Protein AF-0000000078821358 (afdb_homodimer)

pLDDT: mean 84.27, std 20.73, range [25.67, 98.62]

Foldseek 3Di:
DPPPPVPVVPPDADDPVVLVQLLVQQVPPPDQFDAPVRSQVSGPDHDDPVNVVVSLVVCVVVVQWDQDPRHIGGCNVVVVVVVVVVVVVVVD/DPPPPPPVVPPDADDPVVLVQLLVQQVPPPDQFDAPVRSQVSGPDHDDPVNVVVSLVVCVVVVQWDQDPRHIGGCNVVVVVVVVVVVVVVVD

Solvent-accessible surface area (backbone atoms only — not comparable to full-atom values): 10840 Å² total; per-residue (Å²): 130,81,74,71,75,70,73,70,68,69,73,82,59,52,31,47,62,58,48,50,51,53,49,53,49,50,69,66,41,92,55,73,59,38,37,75,72,54,48,60,66,65,42,97,59,89,67,57,66,71,54,49,50,55,46,51,51,50,35,37,77,60,53,35,32,46,81,54,95,81,23,39,25,69,42,39,70,58,52,52,53,51,49,50,49,49,55,52,50,66,71,93,132,81,77,70,76,69,72,71,68,70,71,84,58,53,32,47,61,58,48,49,50,53,48,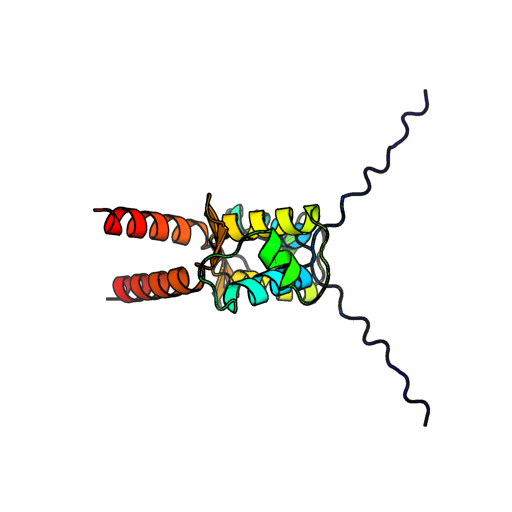51,49,51,70,66,40,91,56,74,59,39,37,72,71,55,47,59,67,67,43,95,58,89,68,57,66,70,56,49,50,55,47,52,52,51,36,37,76,59,54,34,31,47,78,54,96,83,24,40,26,68,42,40,70,58,51,52,52,51,48,52,50,50,54,54,51,67,71,94

Nearest PDB structures (foldseek):
  7oyk-assembly2_CCC  TM=6.208E-01  e=5.329E-02  Bacillus subtilis subsp. subtilis str. 168
  5lzd-assembly1_z  TM=7.280E-01  e=1.531E-01  Escherichia coli
  8efv-assembly1_E  TM=6.698E-01  e=5.825E-01  Thermus thermophilus HB8
  1lva-assembly1_A  TM=6.660E-01  e=6.250E-01  Neomoorella thermoacetica
  6lbs-assembly3_C  TM=5.587E-01  e=3.627E+00  Kluyveromyces lactis

Radius of gyration: 19.32 Å; Cα contacts (8 Å, |Δi|>4): 142; chains: 2; bounding box: 64×44×58 Å

Organism: Methanosarcina acetivorans (strain ATCC 35395 / DSM 2834 / JCM 12185 / C2A) (NCBI:txid188937)

Sequence (184 aa):
MAEALNSDKAKPSPTLNTILMVEDTLQNSPDSVVTVAELKKMLPRQVNHNTLMVILDYLEQSNKIAVGLRGITWIHSRNENLRKAVVQGLELMAEALNSDKAKPSPTLNTILMVEDTLQNSPDSVVTVAELKKMLPRQVNHNTLMVILDYLEQSNKIAVGLRGITWIHSRNENLRKAVVQGLEL

Structure (mmCIF, N/CA/C/O backbone):
data_AF-0000000078821358-model_v1
#
loop_
_entity.id
_entity.type
_entity.pdbx_description
1 polymer 'Uncharacterized protein'
#
loop_
_atom_site.group_PDB
_atom_site.id
_atom_site.type_symbol
_atom_site.label_atom_id
_atom_site.label_alt_id
_atom_site.label_comp_id
_atom_site.label_asym_id
_atom_site.label_entity_id
_atom_site.label_seq_id
_atom_site.pdbx_PDB_ins_code
_atom_site.Cartn_x
_atom_site.Cartn_y
_atom_site.Cartn_z
_atom_site.occupancy
_atom_site.B_iso_or_equiv
_atom_site.auth_seq_id
_atom_site.auth_comp_id
_atom_site.auth_asym_id
_atom_site.auth_atom_id
_atom_site.pdbx_PDB_model_num
ATOM 1 N N . MET A 1 1 ? 27.516 16.016 -32.125 1 25.67 1 MET A N 1
ATOM 2 C CA . MET A 1 1 ? 26.344 16.359 -31.344 1 25.67 1 MET A CA 1
ATOM 3 C C . MET A 1 1 ? 26.234 15.492 -30.094 1 25.67 1 MET A C 1
ATOM 5 O O . MET A 1 1 ? 26.125 14.273 -30.188 1 25.67 1 MET A O 1
ATOM 9 N N . ALA A 1 2 ? 26.969 15.82 -29 1 30.62 2 ALA A N 1
ATOM 10 C CA . ALA A 1 2 ? 27.172 15.086 -27.75 1 30.62 2 ALA A CA 1
ATOM 11 C C . ALA A 1 2 ? 25.828 14.75 -27.109 1 30.62 2 ALA A C 1
ATOM 13 O O . ALA A 1 2 ? 25.016 15.633 -26.844 1 30.62 2 ALA A O 1
ATOM 14 N N . GLU A 1 3 ? 25.172 13.758 -27.547 1 29.56 3 GLU A N 1
ATOM 15 C CA . GLU A 1 3 ? 23.984 13.266 -26.859 1 29.56 3 GLU A CA 1
ATOM 16 C C . GLU A 1 3 ? 24.219 13.195 -25.344 1 29.56 3 GLU A C 1
ATOM 18 O O . GLU A 1 3 ? 25.078 12.438 -24.891 1 29.56 3 GLU A O 1
ATOM 23 N N . ALA A 1 4 ? 24.344 14.375 -24.672 1 34.28 4 ALA A N 1
ATOM 24 C CA . ALA A 1 4 ? 24.312 14.438 -23.203 1 34.28 4 ALA A CA 1
ATOM 25 C C . ALA A 1 4 ? 23.391 13.352 -22.641 1 34.28 4 ALA A C 1
ATOM 27 O O . ALA A 1 4 ? 22.203 13.305 -22.953 1 34.28 4 ALA A O 1
ATOM 28 N N . LEU A 1 5 ? 23.781 12.148 -22.719 1 32.56 5 LEU A N 1
ATOM 29 C CA . LEU A 1 5 ? 23.219 11.078 -21.906 1 32.56 5 LEU A CA 1
ATOM 30 C C . LEU A 1 5 ? 22.688 11.625 -20.578 1 32.56 5 LEU A C 1
ATOM 32 O O . LEU A 1 5 ? 23.469 11.938 -19.672 1 32.56 5 LEU A O 1
ATOM 36 N N . ASN A 1 6 ? 21.938 12.727 -20.625 1 35.97 6 ASN A N 1
ATOM 37 C CA . ASN A 1 6 ? 21.266 13.242 -19.438 1 35.97 6 ASN A CA 1
ATOM 38 C C . ASN A 1 6 ? 20.844 12.109 -18.5 1 35.97 6 ASN A C 1
ATOM 40 O O . ASN A 1 6 ? 20.125 11.203 -18.906 1 35.97 6 ASN A O 1
ATOM 44 N N . SER A 1 7 ? 21.75 11.562 -17.766 1 38.03 7 SER A N 1
ATOM 45 C CA . SER A 1 7 ? 21.562 10.672 -16.625 1 38.03 7 SER A CA 1
ATOM 46 C C . SER A 1 7 ? 20.25 10.945 -15.922 1 38.03 7 SER A C 1
ATOM 48 O O . SER A 1 7 ? 20.078 11.992 -15.289 1 38.03 7 SER A O 1
ATOM 50 N N . ASP A 1 8 ? 19.141 10.891 -16.562 1 39.56 8 ASP A N 1
ATOM 51 C CA . ASP A 1 8 ? 17.828 10.945 -15.914 1 39.56 8 ASP A CA 1
ATOM 52 C C . ASP A 1 8 ? 17.906 10.375 -14.492 1 39.56 8 ASP A C 1
ATOM 54 O O . ASP A 1 8 ? 18.031 9.164 -14.312 1 39.56 8 ASP A O 1
ATOM 58 N N . LYS A 1 9 ? 18.656 10.82 -13.703 1 46.78 9 LYS A N 1
ATOM 59 C CA . LYS A 1 9 ? 18.672 10.484 -12.281 1 46.78 9 LYS A CA 1
ATOM 60 C C . LYS A 1 9 ? 17.281 10.117 -11.781 1 46.78 9 LYS A C 1
ATOM 62 O O . LYS A 1 9 ? 16.344 10.914 -11.906 1 46.78 9 LYS A O 1
ATOM 67 N N . ALA A 1 10 ? 16.828 9.031 -12.047 1 50.19 10 ALA A N 1
ATOM 68 C CA . ALA A 1 10 ? 15.539 8.508 -11.617 1 50.19 10 ALA A CA 1
ATOM 69 C C . ALA A 1 10 ? 15.156 9.047 -10.242 1 50.19 10 ALA A C 1
ATOM 71 O O . ALA A 1 10 ? 15.992 9.117 -9.344 1 50.19 10 ALA A O 1
ATOM 72 N N . LYS A 1 11 ? 14.32 10.102 -10.227 1 61.09 11 LYS A N 1
ATOM 73 C CA . LYS A 1 11 ? 13.812 10.656 -8.977 1 61.09 11 LYS A CA 1
ATOM 74 C C . LYS A 1 11 ? 13.688 9.578 -7.902 1 61.09 11 LYS A C 1
ATOM 76 O O . LYS A 1 11 ? 13.219 8.469 -8.18 1 61.09 11 LYS A O 1
ATOM 81 N N . PRO A 1 12 ? 14.516 9.797 -6.898 1 77.81 12 PRO A N 1
ATOM 82 C CA . PRO A 1 12 ? 14.469 8.781 -5.84 1 77.81 12 PRO A CA 1
ATOM 83 C C . PRO A 1 12 ? 13.047 8.367 -5.484 1 77.81 12 PRO A C 1
ATOM 85 O O . PRO A 1 12 ? 12.148 9.211 -5.422 1 77.81 12 PRO A O 1
ATOM 88 N N . SER A 1 13 ? 12.766 7.145 -5.617 1 90 13 SER A N 1
ATOM 89 C CA . SER A 1 13 ? 11.492 6.551 -5.215 1 90 13 SER A CA 1
ATOM 90 C C . SER A 1 13 ? 11.383 6.469 -3.697 1 90 13 SER A C 1
ATOM 92 O O . SER A 1 13 ? 12.352 6.145 -3.012 1 90 13 SER A O 1
ATOM 94 N N . PRO A 1 14 ? 10.18 6.891 -3.178 1 96.62 14 PRO A N 1
ATOM 95 C CA . PRO A 1 14 ? 9.969 6.742 -1.734 1 96.62 14 PRO A CA 1
ATOM 96 C C . PRO A 1 14 ? 10.281 5.336 -1.232 1 96.62 14 PRO A C 1
ATOM 98 O O . PRO A 1 14 ? 10.078 4.359 -1.961 1 96.62 14 PRO A O 1
ATOM 101 N N . THR A 1 15 ? 10.734 5.266 -0.078 1 97 15 THR A N 1
ATOM 102 C CA . THR A 1 15 ? 10.93 3.965 0.554 1 97 15 THR A CA 1
ATOM 103 C C . THR A 1 15 ? 9.664 3.523 1.288 1 97 15 THR A C 1
ATOM 105 O O . THR A 1 15 ? 8.797 4.348 1.589 1 97 15 THR A O 1
ATOM 108 N N . LEU A 1 16 ? 9.617 2.217 1.591 1 97.94 16 LEU A N 1
ATOM 109 C CA . LEU A 1 16 ? 8.5 1.707 2.379 1 97.94 16 LEU A CA 1
ATOM 110 C C . LEU A 1 16 ? 8.445 2.379 3.746 1 97.94 16 LEU A C 1
ATOM 112 O O . LEU A 1 16 ? 7.359 2.676 4.254 1 97.94 16 LEU A O 1
ATOM 116 N N . ASN A 1 17 ? 9.625 2.717 4.258 1 97 17 ASN A N 1
ATOM 117 C CA . ASN A 1 17 ? 9.648 3.393 5.551 1 97 17 ASN A CA 1
ATOM 118 C C . ASN A 1 17 ? 8.953 4.75 5.488 1 97 17 ASN A C 1
ATOM 120 O O . ASN A 1 17 ? 8.211 5.117 6.402 1 97 17 ASN A O 1
ATOM 124 N N . THR A 1 18 ? 9.195 5.477 4.457 1 97.69 18 THR A N 1
ATOM 125 C CA . THR A 1 18 ? 8.578 6.789 4.312 1 97.69 18 THR A CA 1
ATOM 126 C C . THR A 1 18 ? 7.074 6.652 4.082 1 97.69 18 THR A C 1
ATOM 128 O O . THR A 1 18 ? 6.285 7.449 4.598 1 97.69 18 THR A O 1
ATOM 131 N N . ILE A 1 19 ? 6.672 5.633 3.32 1 98.62 19 ILE A N 1
ATOM 132 C CA . ILE A 1 19 ? 5.258 5.363 3.084 1 98.62 19 ILE A CA 1
ATOM 133 C C . ILE A 1 19 ? 4.559 5.074 4.41 1 98.62 19 ILE A C 1
ATOM 135 O O . ILE A 1 19 ? 3.512 5.66 4.707 1 98.62 19 ILE A O 1
ATOM 139 N N . LEU A 1 20 ? 5.195 4.234 5.207 1 98.31 20 LEU A N 1
ATOM 140 C CA . LEU A 1 20 ? 4.617 3.857 6.492 1 98.31 20 LEU A CA 1
ATOM 141 C C . LEU A 1 20 ? 4.52 5.062 7.422 1 98.31 20 LEU A C 1
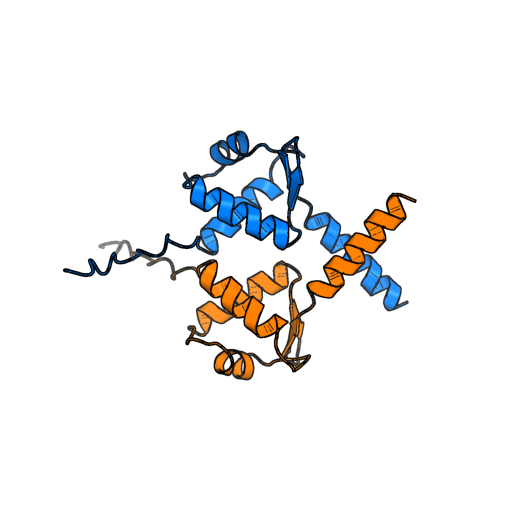ATOM 143 O O . LEU A 1 20 ? 3.557 5.195 8.18 1 98.31 20 LEU A O 1
ATOM 147 N N . MET A 1 21 ? 5.465 5.891 7.328 1 98.25 21 MET A N 1
ATOM 148 C CA . MET A 1 21 ? 5.453 7.117 8.125 1 98.25 21 MET A CA 1
ATOM 149 C C . MET A 1 21 ? 4.25 7.98 7.773 1 98.25 21 MET A C 1
ATOM 151 O O . MET A 1 21 ? 3.572 8.5 8.664 1 98.25 21 MET A O 1
ATOM 155 N N . VAL A 1 22 ? 3.961 8.117 6.559 1 98.56 22 VAL A N 1
ATOM 156 C CA . VAL A 1 22 ? 2.826 8.906 6.086 1 98.56 22 VAL A CA 1
ATOM 157 C C . VAL A 1 22 ? 1.521 8.219 6.492 1 98.56 22 VAL A C 1
ATOM 159 O O . VAL A 1 22 ? 0.605 8.875 7 1 98.56 22 VAL A O 1
ATOM 162 N N . GLU A 1 23 ? 1.485 6.922 6.34 1 98.5 23 GLU A N 1
ATOM 163 C CA . GLU A 1 23 ? 0.306 6.168 6.758 1 98.5 23 GLU A CA 1
ATOM 164 C C . GLU A 1 23 ? 0.027 6.355 8.242 1 98.5 23 GLU A C 1
ATOM 166 O O . GLU A 1 23 ? -1.101 6.664 8.633 1 98.5 23 GLU A O 1
ATOM 171 N N . ASP A 1 24 ? 1.042 6.164 8.992 1 97.88 24 ASP A N 1
ATOM 172 C CA . ASP A 1 24 ? 0.91 6.258 10.445 1 97.88 24 ASP A CA 1
ATOM 173 C C . ASP A 1 24 ? 0.398 7.637 10.859 1 97.88 24 ASP A C 1
ATOM 175 O O . ASP A 1 24 ? -0.472 7.746 11.727 1 97.88 24 ASP A O 1
ATOM 179 N N . THR A 1 25 ? 0.916 8.641 10.234 1 98.38 25 THR A N 1
ATOM 180 C CA . THR A 1 25 ? 0.528 10.016 10.539 1 98.38 25 THR A CA 1
ATOM 181 C C . THR A 1 25 ? -0.94 10.258 10.195 1 98.38 25 THR A C 1
ATOM 183 O O . THR A 1 25 ? -1.679 10.844 10.984 1 98.38 25 THR A O 1
ATOM 186 N N . LEU A 1 26 ? -1.388 9.766 9.07 1 98.06 26 LEU A N 1
ATOM 187 C CA . LEU A 1 26 ? -2.768 9.945 8.633 1 98.06 26 LEU A CA 1
ATOM 188 C C . LEU A 1 26 ? -3.723 9.117 9.484 1 98.06 26 LEU A C 1
ATOM 190 O O . LEU A 1 26 ? -4.781 9.602 9.883 1 98.06 26 LEU A O 1
ATOM 194 N N . GLN A 1 27 ? -3.305 7.914 9.781 1 96.69 27 GLN A N 1
ATOM 195 C CA . GLN A 1 27 ? -4.137 6.984 10.547 1 96.69 27 GLN A CA 1
ATOM 196 C C . GLN A 1 27 ? -4.352 7.484 11.969 1 96.69 27 GLN A C 1
ATOM 198 O O . GLN A 1 27 ? -5.414 7.27 12.555 1 96.69 27 GLN A O 1
ATOM 203 N N . ASN A 1 28 ? -3.381 8.133 12.445 1 96.5 28 ASN A N 1
ATOM 204 C CA . ASN A 1 28 ? -3.424 8.531 13.852 1 96.5 28 ASN A CA 1
ATOM 205 C C . ASN A 1 28 ? -3.768 10.008 14.008 1 96.5 28 ASN A C 1
ATOM 207 O O . ASN A 1 28 ? -3.709 10.555 15.109 1 96.5 28 ASN A O 1
ATOM 211 N N . SER A 1 29 ? -4.027 10.594 12.906 1 96.31 29 SER A N 1
ATOM 212 C CA . SER A 1 29 ? -4.414 12 12.977 1 96.31 29 SER A CA 1
ATOM 213 C C . SER A 1 29 ? -5.719 12.18 13.75 1 96.31 29 SER A C 1
ATOM 215 O O . SER A 1 29 ? -6.66 11.406 13.57 1 96.31 29 SER A O 1
ATOM 217 N N . PRO A 1 30 ? -5.848 13.172 14.609 1 94.19 30 PRO A N 1
ATOM 218 C CA . PRO A 1 30 ? -7.109 13.445 15.305 1 94.19 30 PRO A CA 1
ATOM 219 C C . PRO A 1 30 ? -8.188 14 14.375 1 94.19 30 PRO A C 1
ATOM 221 O O . PRO A 1 30 ? -9.383 13.883 14.664 1 94.19 30 PRO A O 1
ATOM 224 N N . ASP A 1 31 ? -7.754 14.633 13.25 1 94.12 31 ASP A N 1
ATOM 225 C CA . ASP A 1 31 ? -8.68 15.211 12.273 1 94.12 31 ASP A CA 1
ATOM 226 C C . ASP A 1 31 ? -9.086 14.18 11.227 1 94.12 31 ASP A C 1
ATOM 228 O O . ASP A 1 31 ? -8.242 13.422 10.734 1 94.12 31 ASP A O 1
ATOM 232 N N . SER A 1 32 ? -10.391 14.188 10.906 1 94.56 32 SER A N 1
ATOM 233 C CA . SER A 1 32 ? -10.898 13.273 9.891 1 94.56 32 SER A CA 1
ATOM 234 C C . SER A 1 32 ? -10.422 13.68 8.5 1 94.56 32 SER A C 1
ATOM 236 O O . SER A 1 32 ? -10.383 12.852 7.586 1 94.56 32 SER A O 1
ATOM 238 N N . VAL A 1 33 ? -10.195 14.914 8.375 1 97.25 33 VAL A N 1
ATOM 239 C CA . VAL A 1 33 ? -9.703 15.453 7.113 1 97.25 33 VAL A CA 1
ATOM 240 C C . VAL A 1 33 ? -8.438 16.266 7.352 1 97.25 33 VAL A C 1
ATOM 242 O O . VAL A 1 33 ? -8.398 17.125 8.242 1 97.25 33 VAL A O 1
ATOM 245 N N . VAL A 1 34 ? -7.41 15.984 6.551 1 98 34 VAL A N 1
ATOM 246 C CA . VAL A 1 34 ? -6.113 16.641 6.68 1 98 34 VAL A CA 1
ATOM 247 C C . VAL A 1 34 ? -5.688 17.219 5.332 1 98 34 VAL A C 1
ATOM 249 O O . VAL A 1 34 ? -5.742 16.531 4.312 1 98 34 VAL A O 1
ATOM 252 N N . THR A 1 35 ? -5.305 18.469 5.316 1 98.12 35 THR A N 1
ATOM 253 C CA . THR A 1 35 ? -4.762 19.031 4.078 1 98.12 35 THR A CA 1
ATOM 254 C C . THR A 1 35 ? -3.316 18.594 3.877 1 98.12 35 THR A C 1
ATOM 256 O O . THR A 1 35 ? -2.66 18.141 4.82 1 98.12 35 THR A O 1
ATOM 259 N N . VAL A 1 36 ? -2.756 18.797 2.641 1 97.75 36 VAL A N 1
ATOM 260 C CA . VAL A 1 36 ? -1.368 18.453 2.348 1 97.75 36 VAL A CA 1
ATOM 261 C C . VAL A 1 36 ? -0.435 19.297 3.219 1 97.75 36 VAL A C 1
ATOM 263 O O . VAL A 1 36 ? 0.553 18.781 3.752 1 97.75 36 VAL A O 1
ATOM 266 N N . ALA A 1 37 ? -0.778 20.547 3.373 1 97.25 37 ALA A N 1
ATOM 267 C CA . ALA A 1 37 ? 0.028 21.453 4.188 1 97.25 37 ALA A CA 1
ATOM 268 C C . ALA A 1 37 ? 0.071 21 5.641 1 97.25 37 ALA A C 1
ATOM 270 O O . ALA A 1 37 ? 1.138 20.969 6.258 1 97.25 37 ALA A O 1
ATOM 271 N N . GLU A 1 38 ? -1.081 20.625 6.164 1 98.06 38 GLU A N 1
ATOM 272 C CA . GLU A 1 38 ? -1.155 20.125 7.535 1 98.06 38 GLU A CA 1
ATOM 273 C C . GLU A 1 38 ? -0.375 18.828 7.699 1 98.06 38 GLU A C 1
ATOM 275 O O . GLU A 1 38 ? 0.345 18.656 8.68 1 98.06 38 GLU A O 1
ATOM 280 N N . LEU A 1 39 ? -0.524 17.969 6.754 1 98.5 39 LEU A N 1
ATOM 281 C CA . LEU A 1 39 ? 0.185 16.688 6.797 1 98.5 39 LEU A CA 1
ATOM 282 C C . LEU A 1 39 ? 1.693 16.906 6.848 1 98.5 39 LEU A C 1
ATOM 284 O O . LEU A 1 39 ? 2.387 16.297 7.66 1 98.5 39 LEU A O 1
ATOM 288 N N . LYS A 1 40 ? 2.201 17.781 6.078 1 97.94 40 LYS A N 1
ATOM 289 C CA . LYS A 1 40 ? 3.631 18.078 6.039 1 97.94 40 LYS A CA 1
ATOM 290 C C . LYS A 1 40 ? 4.133 18.531 7.402 1 97.94 40 LYS A C 1
ATOM 292 O O . LYS A 1 40 ? 5.238 18.172 7.82 1 97.94 40 LYS A O 1
ATOM 297 N N . LYS A 1 41 ? 3.293 19.188 8.062 1 97.44 41 LYS A N 1
ATOM 298 C CA . LYS A 1 41 ? 3.662 19.703 9.375 1 97.44 41 LYS A CA 1
ATOM 299 C C . LYS A 1 41 ? 3.621 18.609 10.43 1 97.44 41 LYS A C 1
ATOM 301 O O . LYS A 1 41 ? 4.371 18.641 11.414 1 97.44 41 LYS A O 1
ATOM 306 N N . MET A 1 42 ? 2.775 17.688 10.219 1 97.88 42 MET A N 1
ATOM 307 C CA . MET A 1 42 ? 2.547 16.625 11.203 1 97.88 42 MET A CA 1
ATOM 308 C C . MET A 1 42 ? 3.613 15.547 11.102 1 97.88 42 MET A C 1
ATOM 310 O O . MET A 1 42 ? 3.793 14.758 12.023 1 97.88 42 MET A O 1
ATOM 314 N N . LEU A 1 43 ? 4.285 15.469 10.008 1 98.31 43 LEU A N 1
ATOM 315 C CA . LEU A 1 43 ? 5.266 14.406 9.805 1 98.31 43 LEU A CA 1
ATOM 316 C C . LEU A 1 43 ? 6.453 14.57 10.75 1 98.31 43 LEU A C 1
ATOM 318 O O . LEU A 1 43 ? 6.918 15.695 10.977 1 98.31 43 LEU A O 1
ATOM 322 N N . PRO A 1 44 ? 6.957 13.422 11.266 1 97.81 44 PRO A N 1
ATOM 323 C CA . PRO A 1 44 ? 8.078 13.5 12.211 1 97.81 44 PRO A CA 1
ATOM 324 C C . PRO A 1 44 ? 9.383 13.93 11.547 1 97.81 44 PRO A C 1
ATOM 326 O O . PRO A 1 44 ? 10.328 14.312 12.234 1 97.81 44 PRO A O 1
ATOM 329 N N . ARG A 1 45 ? 9.438 13.805 10.211 1 96.88 45 ARG A N 1
ATOM 330 C CA . ARG A 1 45 ? 10.555 14.336 9.445 1 96.88 45 ARG A CA 1
ATOM 331 C C . ARG A 1 45 ? 10.078 14.953 8.133 1 96.88 45 ARG A C 1
ATOM 333 O O . ARG A 1 45 ? 9.031 14.562 7.605 1 96.88 45 ARG A O 1
ATOM 340 N N . GLN A 1 46 ? 10.93 15.797 7.668 1 96.31 46 GLN A N 1
ATOM 341 C CA . GLN A 1 46 ? 10.578 16.484 6.426 1 96.31 46 GLN A CA 1
ATOM 342 C C . GLN A 1 46 ? 10.602 15.516 5.246 1 96.31 46 GLN A C 1
ATOM 344 O O . GLN A 1 46 ? 11.492 14.672 5.141 1 96.31 46 GLN A O 1
ATOM 349 N N . VAL A 1 47 ? 9.625 15.688 4.379 1 96.62 47 VAL A N 1
ATOM 350 C CA . VAL A 1 47 ? 9.516 14.953 3.125 1 96.62 47 VAL A CA 1
ATOM 351 C C . VAL A 1 47 ? 9.344 15.93 1.965 1 96.62 47 VAL A C 1
ATOM 353 O O . VAL A 1 47 ? 8.523 16.844 2.033 1 96.62 47 VAL A O 1
ATOM 356 N N . ASN A 1 48 ? 10.148 15.68 1.01 1 95.81 48 ASN A N 1
ATOM 357 C CA . ASN A 1 48 ? 10 16.469 -0.205 1 95.81 48 ASN A CA 1
ATOM 358 C C . ASN A 1 48 ? 8.57 16.422 -0.736 1 95.81 48 ASN A C 1
ATOM 360 O O . ASN A 1 48 ? 7.938 15.367 -0.734 1 95.81 48 ASN A O 1
ATOM 364 N N . HIS A 1 49 ? 8.125 17.641 -1.223 1 96.56 49 HIS A N 1
ATOM 365 C CA . HIS A 1 49 ? 6.75 17.75 -1.698 1 96.56 49 HIS A CA 1
ATOM 366 C C . HIS A 1 49 ? 6.453 16.703 -2.775 1 96.56 49 HIS A C 1
ATOM 368 O O . HIS A 1 49 ? 5.449 16 -2.699 1 96.56 49 HIS A O 1
ATOM 374 N N . ASN A 1 50 ? 7.293 16.625 -3.752 1 96.38 50 ASN A N 1
ATOM 375 C CA . ASN A 1 50 ? 7.07 15.695 -4.848 1 96.38 50 ASN A CA 1
ATOM 376 C C . ASN A 1 50 ? 7.012 14.25 -4.348 1 96.38 50 ASN A C 1
ATOM 378 O O . ASN A 1 50 ? 6.176 13.469 -4.801 1 96.38 50 ASN A O 1
ATOM 382 N N . THR A 1 51 ? 7.855 13.914 -3.416 1 97.31 51 THR A N 1
ATOM 383 C CA . THR A 1 51 ? 7.855 12.586 -2.812 1 97.31 51 THR A CA 1
ATOM 384 C C . THR A 1 51 ? 6.543 12.328 -2.086 1 97.31 51 THR A C 1
ATOM 386 O O . THR A 1 51 ? 5.965 11.242 -2.207 1 97.31 51 THR A O 1
ATOM 389 N N . LEU A 1 52 ? 6.055 13.328 -1.344 1 98.19 52 LEU A N 1
ATOM 390 C CA . LEU A 1 52 ? 4.801 13.195 -0.61 1 98.19 52 LEU A CA 1
ATOM 391 C C . LEU A 1 52 ? 3.633 12.977 -1.564 1 98.19 52 LEU A C 1
ATOM 393 O O . LEU A 1 52 ? 2.773 12.125 -1.316 1 98.19 52 LEU A O 1
ATOM 397 N N . MET A 1 53 ? 3.654 13.672 -2.643 1 97.81 53 MET A N 1
ATOM 398 C CA . MET A 1 53 ? 2.568 13.531 -3.609 1 97.81 53 MET A CA 1
ATOM 399 C C . MET A 1 53 ? 2.561 12.133 -4.215 1 97.81 53 MET A C 1
ATOM 401 O O . MET A 1 53 ? 1.495 11.547 -4.426 1 97.81 53 MET A O 1
ATOM 405 N N . VAL A 1 54 ? 3.717 11.633 -4.512 1 98.19 54 VAL A N 1
ATOM 406 C CA . VAL A 1 54 ? 3.832 10.281 -5.043 1 98.19 54 VAL A CA 1
ATOM 407 C C . VAL A 1 54 ? 3.268 9.281 -4.035 1 98.19 54 VAL A C 1
ATOM 409 O O . VAL A 1 54 ? 2.539 8.359 -4.41 1 98.19 54 VAL A O 1
ATOM 412 N N . ILE A 1 55 ? 3.598 9.469 -2.805 1 98.62 55 ILE A N 1
ATOM 413 C CA . ILE A 1 55 ? 3.115 8.578 -1.751 1 98.62 55 ILE A CA 1
ATOM 414 C C . ILE A 1 55 ? 1.596 8.68 -1.646 1 98.62 55 ILE A C 1
ATOM 416 O O . ILE A 1 55 ? 0.903 7.66 -1.579 1 98.62 55 ILE A O 1
ATOM 420 N N . LEU A 1 56 ? 1.053 9.883 -1.653 1 98.44 56 LEU A N 1
ATOM 421 C CA . LEU A 1 56 ? -0.385 10.086 -1.511 1 98.44 56 LEU A CA 1
ATOM 422 C C . LEU A 1 56 ? -1.139 9.484 -2.691 1 98.44 56 LEU A C 1
ATOM 424 O O . LEU A 1 56 ? -2.215 8.906 -2.52 1 98.44 56 LEU A O 1
ATOM 428 N N . ASP A 1 57 ? -0.6 9.625 -3.826 1 98 57 ASP A N 1
ATOM 429 C CA . ASP A 1 57 ? -1.189 8.992 -5.004 1 98 57 ASP A CA 1
ATOM 430 C C . ASP A 1 57 ? -1.258 7.477 -4.84 1 98 57 ASP A C 1
ATOM 432 O O . ASP A 1 57 ? -2.291 6.859 -5.113 1 98 57 ASP A O 1
ATOM 436 N N . TYR A 1 58 ? -0.221 6.879 -4.355 1 98.06 58 TYR A N 1
ATOM 437 C CA . TYR A 1 58 ? -0.166 5.438 -4.137 1 98.06 58 TYR A CA 1
ATOM 438 C C . TYR A 1 58 ? -1.199 5 -3.105 1 98.06 58 TYR A C 1
ATOM 440 O O . TYR A 1 58 ? -1.887 3.994 -3.293 1 98.06 58 TYR A O 1
ATOM 448 N N . LEU A 1 59 ? -1.265 5.73 -2.057 1 97.81 59 LEU A N 1
ATOM 449 C CA . LEU A 1 59 ? -2.209 5.383 -1.001 1 97.81 59 LEU A CA 1
ATOM 450 C C . LEU A 1 59 ? -3.646 5.512 -1.494 1 97.81 59 LEU A C 1
ATOM 452 O O . LEU A 1 59 ? -4.516 4.734 -1.092 1 97.81 59 LEU A O 1
ATOM 456 N N . GLU A 1 60 ? -3.842 6.496 -2.338 1 96.06 60 GLU A N 1
ATOM 457 C CA . GLU A 1 60 ? -5.176 6.652 -2.908 1 96.06 60 GLU A CA 1
ATOM 458 C C . GLU A 1 60 ? -5.52 5.492 -3.838 1 96.06 60 GLU A C 1
ATOM 460 O O . GLU A 1 60 ? -6.605 4.918 -3.748 1 96.06 60 GLU A O 1
ATOM 465 N N . GLN A 1 61 ? -4.617 5.121 -4.641 1 93.69 61 GLN A N 1
ATOM 466 C CA . GLN A 1 61 ? -4.824 3.996 -5.547 1 93.69 61 GLN A CA 1
ATOM 467 C C . GLN A 1 61 ? -4.992 2.691 -4.773 1 93.69 61 GLN A C 1
ATOM 469 O O . GLN A 1 61 ? -5.629 1.753 -5.254 1 93.69 61 GLN A O 1
ATOM 474 N N . SER A 1 62 ? -4.414 2.66 -3.598 1 94.12 62 SER A N 1
ATOM 475 C CA . SER A 1 62 ? -4.5 1.48 -2.742 1 94.12 62 SER A CA 1
ATOM 476 C C . SER A 1 62 ? -5.75 1.517 -1.871 1 94.12 62 SER A C 1
ATOM 478 O O . SER A 1 62 ? -5.918 0.677 -0.984 1 94.12 62 SER A O 1
ATOM 480 N N . ASN A 1 63 ? -6.512 2.484 -2.027 1 91.25 63 ASN A N 1
ATOM 481 C CA . ASN A 1 63 ? -7.762 2.656 -1.299 1 91.25 63 ASN A CA 1
ATOM 482 C C . ASN A 1 63 ? -7.52 2.809 0.2 1 91.25 63 ASN A C 1
ATOM 484 O O . ASN A 1 63 ? -8.312 2.326 1.013 1 91.25 63 ASN A O 1
ATOM 488 N N . LYS A 1 64 ? -6.441 3.4 0.498 1 94.56 64 LYS A N 1
ATOM 489 C CA . LYS A 1 64 ? -6.168 3.643 1.912 1 94.56 64 LYS A CA 1
ATOM 490 C C . LYS A 1 64 ? -6.598 5.047 2.322 1 94.56 64 LYS A C 1
ATOM 492 O O . LYS A 1 64 ? -6.863 5.305 3.498 1 94.56 64 LYS A O 1
ATOM 497 N N . ILE A 1 65 ? -6.637 5.883 1.323 1 95.69 65 ILE A N 1
ATOM 498 C CA . ILE A 1 65 ? -7.09 7.246 1.57 1 95.69 65 ILE A CA 1
ATOM 499 C C . ILE A 1 65 ? -8.031 7.688 0.453 1 95.69 65 ILE A C 1
ATOM 501 O O . ILE A 1 65 ? -8.078 7.062 -0.61 1 95.69 65 ILE A O 1
ATOM 505 N N . ALA A 1 66 ? -8.812 8.648 0.748 1 94.25 66 ALA A N 1
ATOM 506 C CA . ALA A 1 66 ? -9.586 9.406 -0.235 1 94.25 66 ALA A CA 1
ATOM 507 C C . ALA A 1 66 ? -9.125 10.859 -0.285 1 94.25 66 ALA A C 1
ATOM 509 O O . ALA A 1 66 ? -8.93 11.492 0.756 1 94.25 66 ALA A O 1
ATOM 510 N N . VAL A 1 67 ? -8.945 11.297 -1.476 1 95.5 67 VAL A N 1
ATOM 511 C CA . VAL A 1 67 ? -8.523 12.688 -1.659 1 95.5 67 VAL A CA 1
ATOM 512 C C . VAL A 1 67 ? -9.641 13.484 -2.318 1 95.5 67 VAL A C 1
ATOM 514 O O . VAL A 1 67 ? -10.188 13.078 -3.348 1 95.5 67 VAL A O 1
ATOM 517 N N . GLY A 1 68 ? -9.93 14.539 -1.657 1 94.25 68 GLY A N 1
ATOM 518 C CA . GLY A 1 68 ? -10.945 15.43 -2.189 1 94.25 68 GLY A CA 1
ATOM 519 C C . GLY A 1 68 ? -10.586 16.891 -2.059 1 94.25 68 GLY A C 1
ATOM 520 O O . GLY A 1 68 ? -9.438 17.234 -1.776 1 94.25 68 GLY A O 1
ATOM 521 N N . LEU A 1 69 ? -11.594 17.719 -2.328 1 94.19 69 LEU A N 1
ATOM 522 C CA . LEU A 1 69 ? -11.406 19.172 -2.297 1 94.19 69 LEU A CA 1
ATOM 523 C C . LEU A 1 69 ? -11 19.625 -0.901 1 94.19 69 LEU A C 1
ATOM 525 O O . LEU A 1 69 ? -10.219 20.578 -0.757 1 94.19 69 LEU A O 1
ATOM 529 N N . ARG A 1 70 ? -11.523 18.953 0.141 1 95.25 70 ARG A N 1
ATOM 530 C CA . ARG A 1 70 ? -11.289 19.375 1.516 1 95.25 70 ARG A CA 1
ATOM 531 C C . ARG A 1 70 ? -9.961 18.859 2.039 1 95.25 70 ARG A C 1
ATOM 533 O O . ARG A 1 70 ? -9.43 19.375 3.025 1 95.25 70 ARG A O 1
ATOM 540 N N . GLY A 1 71 ? -9.539 17.734 1.425 1 97.88 71 GLY A N 1
ATOM 541 C CA . GLY A 1 71 ? -8.281 17.172 1.896 1 97.88 71 GLY A CA 1
ATOM 542 C C . GLY A 1 71 ? -8.242 15.648 1.82 1 97.88 71 GLY A C 1
ATOM 543 O O . GLY A 1 71 ? -8.898 15.047 0.97 1 97.88 71 GLY A O 1
ATOM 544 N N . ILE A 1 72 ? -7.352 15.148 2.633 1 98.19 72 ILE A N 1
ATOM 545 C CA . ILE A 1 72 ? -7.047 13.727 2.666 1 98.19 72 ILE A CA 1
ATOM 546 C C . ILE A 1 72 ? -7.777 13.07 3.838 1 98.19 72 ILE A C 1
ATOM 548 O O . ILE A 1 72 ? -7.738 13.57 4.961 1 98.19 72 ILE A O 1
ATOM 552 N N . THR A 1 73 ? -8.516 12.008 3.59 1 96.75 73 THR A N 1
ATOM 553 C CA . THR A 1 73 ? -9.188 11.227 4.621 1 96.75 73 THR A CA 1
ATOM 554 C C . THR A 1 73 ? -8.672 9.789 4.641 1 96.75 73 THR A C 1
ATOM 556 O O . THR A 1 73 ? -8.57 9.148 3.596 1 96.75 73 THR A O 1
ATOM 559 N N . TRP A 1 74 ? -8.281 9.336 5.789 1 95.75 74 TRP A N 1
ATOM 560 C CA . TRP A 1 74 ? -7.91 7.934 5.957 1 95.75 74 TRP A CA 1
ATOM 561 C C . TRP A 1 74 ? -9.141 7.035 5.918 1 95.75 74 TRP A C 1
ATOM 563 O O . TRP A 1 74 ? -10.094 7.242 6.672 1 95.75 74 TRP A O 1
ATOM 573 N N . ILE A 1 75 ? -9.156 5.926 5.086 1 91.44 75 ILE A N 1
ATOM 574 C CA . ILE A 1 75 ? -10.367 5.125 4.93 1 91.44 75 ILE A CA 1
ATOM 575 C C . ILE A 1 75 ? -10.016 3.643 5.027 1 91.44 75 ILE A C 1
ATOM 577 O O . ILE A 1 75 ? -10.891 2.783 4.875 1 91.44 75 ILE A O 1
ATOM 581 N N . HIS A 1 76 ? -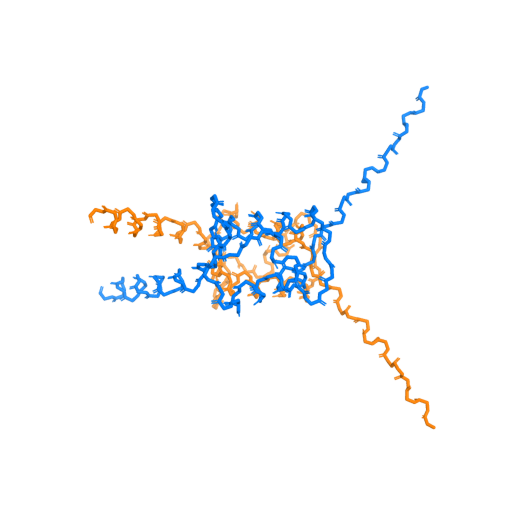8.836 3.258 5.219 1 89.75 76 HIS A N 1
ATOM 582 C CA . HIS A 1 76 ? -8.375 1.873 5.203 1 89.75 76 HIS A CA 1
ATOM 583 C C . HIS A 1 76 ? -9.094 1.042 6.262 1 89.75 76 HIS A C 1
ATOM 585 O O . HIS A 1 76 ? -9.477 -0.102 6.004 1 89.75 76 HIS A O 1
ATOM 591 N N . SER A 1 77 ? -9.312 1.521 7.438 1 79.25 77 SER A N 1
ATOM 592 C CA . SER A 1 77 ? -10 0.802 8.508 1 79.25 77 SER A CA 1
ATOM 593 C C . SER A 1 77 ? -11.422 0.428 8.094 1 79.25 77 SER A C 1
ATOM 595 O O . SER A 1 77 ? -11.883 -0.677 8.383 1 79.25 77 SER A O 1
ATOM 597 N N . ARG A 1 78 ? -12.055 1.26 7.441 1 69.31 78 ARG A N 1
ATOM 598 C CA . ARG A 1 78 ? -13.406 1.024 6.965 1 69.31 78 ARG A CA 1
ATOM 599 C C . ARG A 1 78 ? -13.445 -0.115 5.949 1 69.31 78 ARG A C 1
ATOM 601 O O . ARG A 1 78 ? -14.336 -0.964 5.996 1 69.31 78 ARG A O 1
ATOM 608 N N . ASN A 1 79 ? -12.523 -0.129 5.191 1 71.12 79 ASN A N 1
ATOM 609 C CA . ASN A 1 79 ? -12.445 -1.137 4.141 1 71.12 79 ASN A CA 1
ATOM 610 C C . ASN A 1 79 ? -12.188 -2.527 4.715 1 71.12 79 ASN A C 1
ATOM 612 O O . ASN A 1 79 ? -12.734 -3.518 4.227 1 71.12 79 ASN A O 1
ATOM 616 N N . GLU A 1 80 ? -11.406 -2.518 5.727 1 73.94 80 GLU A N 1
ATOM 617 C CA . GLU A 1 80 ? -11.125 -3.795 6.375 1 73.94 80 GLU A CA 1
ATOM 618 C C . GLU A 1 80 ? -12.383 -4.383 7.008 1 73.94 80 GLU A C 1
ATOM 620 O O . GLU A 1 80 ? -12.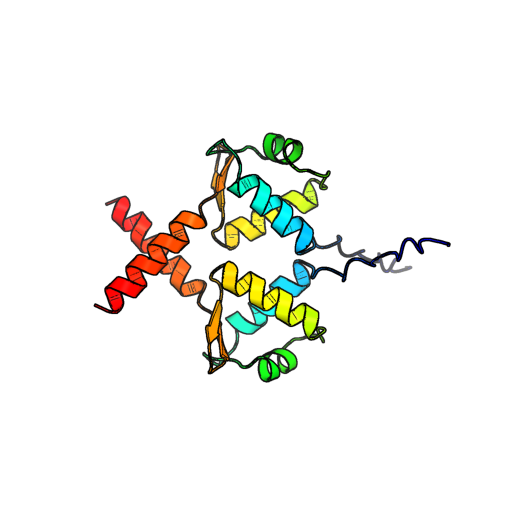633 -5.586 6.898 1 73.94 80 GLU A O 1
ATOM 625 N N . ASN A 1 81 ? -13.086 -3.537 7.59 1 73 81 ASN A N 1
ATOM 626 C CA . ASN A 1 81 ? -14.328 -3.971 8.227 1 73 81 ASN A CA 1
ATOM 627 C C . ASN A 1 81 ? -15.336 -4.473 7.199 1 73 81 ASN A C 1
ATOM 629 O O . ASN A 1 81 ? -16.016 -5.473 7.43 1 73 81 ASN A O 1
ATOM 633 N N . LEU A 1 82 ? -15.43 -3.791 6.141 1 70.38 82 LEU A N 1
ATOM 634 C CA . LEU A 1 82 ? -16.344 -4.188 5.07 1 70.38 82 LEU A CA 1
ATOM 635 C C . LEU A 1 82 ? -15.938 -5.539 4.488 1 70.38 82 LEU A C 1
ATOM 637 O O . LEU A 1 82 ? -16.781 -6.402 4.254 1 70.38 82 LEU A O 1
ATOM 641 N N . ARG A 1 83 ? -14.727 -5.699 4.359 1 72.44 83 ARG A N 1
ATOM 642 C CA . ARG A 1 83 ? -14.219 -6.957 3.812 1 72.44 83 ARG A CA 1
ATOM 643 C C . ARG A 1 83 ? -14.531 -8.125 4.746 1 72.44 83 ARG A C 1
ATOM 645 O O . ARG A 1 83 ? -14.961 -9.188 4.293 1 72.44 83 ARG A O 1
ATOM 652 N N . LYS A 1 84 ? -14.289 -7.867 5.938 1 74.44 84 LYS A N 1
ATOM 653 C CA . LYS A 1 84 ? -14.578 -8.906 6.918 1 74.44 84 LYS A CA 1
ATOM 654 C C . LYS A 1 84 ? -16.062 -9.258 6.922 1 74.44 84 LYS A C 1
ATOM 656 O O . LYS A 1 84 ? -16.438 -10.43 7.035 1 74.44 84 LYS A O 1
ATOM 661 N N . ALA A 1 85 ? -16.844 -8.234 6.762 1 70 85 ALA A N 1
ATOM 662 C CA . ALA A 1 85 ? -18.297 -8.438 6.766 1 70 85 ALA A CA 1
ATOM 663 C C . ALA A 1 85 ? -18.734 -9.234 5.547 1 70 85 ALA A C 1
ATOM 665 O O . ALA A 1 85 ? -19.594 -10.117 5.656 1 70 85 ALA A O 1
ATOM 666 N N . VAL A 1 86 ? -18.188 -8.984 4.48 1 67 86 VAL A N 1
ATOM 667 C CA . VAL A 1 86 ? -18.547 -9.664 3.234 1 67 86 VAL A CA 1
ATOM 668 C C . VAL A 1 86 ? -18.062 -11.109 3.275 1 67 86 VAL A C 1
ATOM 670 O O . VAL A 1 86 ? -18.797 -12.023 2.887 1 67 86 VAL A O 1
ATOM 673 N N . VAL A 1 87 ? -16.875 -11.266 3.752 1 65.56 87 VAL A N 1
ATOM 674 C CA . VAL A 1 87 ? -16.328 -12.609 3.84 1 65.56 87 VAL A CA 1
ATOM 675 C C . VAL A 1 87 ? -17.156 -13.453 4.809 1 65.56 87 VAL A C 1
ATOM 677 O O . VAL A 1 87 ? -17.438 -14.617 4.539 1 65.56 87 VAL A O 1
ATOM 680 N N . GLN A 1 88 ? -17.547 -12.852 5.879 1 66.69 88 GLN A N 1
ATOM 681 C CA . GLN A 1 88 ? -18.391 -13.539 6.848 1 66.69 88 GLN A CA 1
ATOM 682 C C . GLN A 1 88 ? -19.781 -13.828 6.262 1 66.69 88 GLN A C 1
ATOM 684 O O . GLN A 1 88 ? -20.375 -14.867 6.555 1 66.69 88 GLN A O 1
ATOM 689 N N . GLY A 1 89 ? -20.203 -12.844 5.492 1 58.69 89 GLY A N 1
ATOM 690 C CA . GLY A 1 89 ? -21.484 -13.039 4.852 1 58.69 89 GLY A CA 1
ATOM 691 C C . GLY A 1 89 ? -21.469 -14.102 3.773 1 58.69 89 GLY A C 1
ATOM 692 O O . GLY A 1 89 ? -22.469 -14.805 3.562 1 58.69 89 GLY A O 1
ATOM 693 N N . LEU A 1 90 ? -20.438 -14.172 3.129 1 56.62 90 LEU A N 1
ATOM 694 C CA . LEU A 1 90 ? -20.328 -15.219 2.113 1 56.62 90 LEU A CA 1
ATOM 695 C C . LEU A 1 90 ? -20.156 -16.594 2.758 1 56.62 90 LEU A C 1
ATOM 697 O O . LEU A 1 90 ? -20.5 -17.609 2.156 1 56.62 90 LEU A O 1
ATOM 701 N N . GLU A 1 91 ? -19.609 -16.578 3.879 1 53.97 91 GLU A N 1
ATOM 702 C CA . GLU A 1 91 ? -19.469 -17.844 4.578 1 53.97 91 GLU A CA 1
ATOM 703 C C . GLU A 1 91 ? -20.797 -18.297 5.184 1 53.97 91 GLU A C 1
ATOM 705 O O . GLU A 1 91 ? -20.984 -19.484 5.465 1 53.97 91 GLU A O 1
ATOM 710 N N . LEU A 1 92 ? -21.656 -17.375 5.336 1 44.81 92 LEU A N 1
ATOM 711 C CA . LEU A 1 92 ? -22.969 -17.797 5.812 1 44.81 92 LEU A CA 1
ATOM 712 C C . LEU A 1 92 ? -23.859 -18.203 4.652 1 44.81 92 LEU A C 1
ATOM 714 O O . LEU A 1 92 ? -23.703 -17.703 3.531 1 44.81 92 LEU A O 1
ATOM 718 N N . MET B 1 1 ? 35.906 0.79 27.453 1 25.88 1 MET B N 1
ATOM 719 C CA . MET B 1 1 ? 35.031 -0.145 26.719 1 25.88 1 MET B CA 1
ATOM 720 C C . MET B 1 1 ? 34.25 0.579 25.641 1 25.88 1 MET B C 1
ATOM 722 O O . MET B 1 1 ? 33.469 1.483 25.938 1 25.88 1 MET B O 1
ATOM 726 N N . ALA B 1 2 ? 34.719 0.743 24.422 1 32.81 2 ALA B N 1
ATOM 727 C CA . ALA B 1 2 ? 34.281 1.473 23.219 1 32.81 2 ALA B CA 1
ATOM 728 C C . ALA B 1 2 ? 32.906 1.054 22.781 1 32.81 2 ALA B C 1
ATOM 730 O O . ALA B 1 2 ? 32.656 -0.116 22.469 1 32.81 2 ALA B O 1
ATOM 731 N N . GLU B 1 3 ? 31.875 1.412 23.469 1 33.34 3 GLU B N 1
ATOM 732 C CA . GLU B 1 3 ? 30.516 1.148 23 1 33.34 3 GLU B CA 1
ATOM 733 C C . GLU B 1 3 ? 30.375 1.452 21.516 1 33.34 3 GLU B C 1
ATOM 735 O O . GLU B 1 3 ? 30.578 2.592 21.094 1 33.34 3 GLU B O 1
ATOM 740 N N . ALA B 1 4 ? 30.969 0.552 20.688 1 36.22 4 ALA B N 1
ATOM 741 C CA . ALA B 1 4 ? 30.844 0.536 19.234 1 36.22 4 ALA B CA 1
ATOM 742 C C . ALA B 1 4 ? 29.438 0.93 18.797 1 36.22 4 ALA B C 1
ATOM 744 O O . ALA B 1 4 ? 28.453 0.316 19.219 1 36.22 4 ALA B O 1
ATOM 745 N N . LEU B 1 5 ? 29.125 2.23 18.781 1 34.34 5 LEU B N 1
ATOM 746 C CA . LEU B 1 5 ? 28 2.76 18.031 1 34.34 5 LEU B CA 1
ATOM 747 C C . LEU B 1 5 ? 27.703 1.9 16.797 1 34.34 5 LEU B C 1
ATOM 749 O O . LEU B 1 5 ? 28.469 1.93 15.828 1 34.34 5 LEU B O 1
ATOM 753 N N . ASN B 1 6 ? 27.688 0.573 17.016 1 37.62 6 ASN B N 1
ATOM 754 C CA . ASN B 1 6 ? 27.281 -0.304 15.922 1 37.62 6 ASN B CA 1
ATOM 755 C C . ASN B 1 6 ? 26.234 0.367 15.023 1 37.62 6 ASN B C 1
ATOM 757 O O . ASN B 1 6 ? 25.188 0.814 15.5 1 37.62 6 ASN B O 1
ATOM 761 N N . SER B 1 7 ? 26.656 1.182 14.133 1 37.97 7 SER B N 1
ATOM 762 C CA . SER B 1 7 ? 25.938 1.761 13.008 1 37.97 7 SER B CA 1
ATOM 763 C C . SER B 1 7 ? 24.859 0.805 12.484 1 37.97 7 SER B C 1
ATOM 765 O O . SER B 1 7 ? 25.188 -0.223 11.883 1 37.97 7 SER B O 1
ATOM 767 N N . ASP B 1 8 ? 23.969 0.231 13.203 1 39.66 8 ASP B N 1
ATOM 768 C CA . ASP B 1 8 ? 22.828 -0.541 12.727 1 39.66 8 ASP B CA 1
ATOM 769 C C . ASP B 1 8 ? 22.391 -0.069 11.344 1 39.66 8 ASP B C 1
ATOM 771 O O . ASP B 1 8 ? 21.844 1.026 11.203 1 39.66 8 ASP B O 1
ATOM 775 N N . LYS B 1 9 ? 23.203 -0.122 10.438 1 48.47 9 LYS B N 1
ATOM 776 C CA . LYS B 1 9 ? 22.859 0.15 9.039 1 48.47 9 LYS B CA 1
ATOM 777 C C . LYS B 1 9 ? 21.406 -0.21 8.75 1 48.47 9 LYS B C 1
ATOM 779 O O . LYS B 1 9 ? 20.984 -1.345 8.977 1 48.47 9 LYS B O 1
ATOM 784 N N . ALA B 1 10 ? 20.531 0.57 9.031 1 52.22 10 ALA B N 1
ATOM 785 C CA . ALA B 1 10 ? 19.109 0.394 8.781 1 52.22 10 ALA B CA 1
ATOM 786 C C . ALA B 1 10 ? 18.859 -0.401 7.504 1 52.22 10 ALA B C 1
ATOM 788 O O . ALA B 1 10 ? 19.484 -0.136 6.473 1 52.22 10 ALA B O 1
ATOM 789 N N . LYS B 1 11 ? 18.641 -1.737 7.617 1 61.72 11 LYS B N 1
ATOM 790 C CA . LYS B 1 11 ? 18.312 -2.553 6.449 1 61.72 11 LYS B CA 1
ATOM 791 C C . LYS B 1 11 ? 17.562 -1.742 5.402 1 61.72 11 LYS B C 1
ATOM 793 O O . LYS B 1 11 ? 16.672 -0.945 5.742 1 61.72 11 LYS B O 1
ATOM 798 N N . PRO B 1 12 ? 18.266 -1.675 4.23 1 76.38 12 PRO B N 1
ATOM 799 C CA . PRO B 1 12 ? 17.594 -0.879 3.193 1 76.38 12 PRO B CA 1
ATOM 800 C C . PRO B 1 12 ? 16.109 -1.207 3.053 1 76.38 12 PRO B C 1
ATOM 802 O O . PRO B 1 12 ? 15.727 -2.377 3.119 1 76.38 12 PRO B O 1
ATOM 805 N N . SER B 1 13 ? 15.281 -0.251 3.238 1 90.31 13 SER B N 1
ATOM 806 C CA . SER B 1 13 ? 13.844 -0.356 3.031 1 90.31 13 SER B CA 1
ATOM 807 C C . SER B 1 13 ? 13.5 -0.385 1.546 1 90.31 13 SER B C 1
ATOM 809 O O . SER B 1 13 ? 14.102 0.339 0.75 1 90.31 13 SER B O 1
ATOM 811 N N . PRO B 1 14 ? 12.594 -1.347 1.179 1 96.62 14 PRO B N 1
ATOM 812 C CA . PRO B 1 14 ? 12.156 -1.371 -0.219 1 96.62 14 PRO B CA 1
ATOM 813 C C . PRO B 1 14 ? 11.68 -0.006 -0.711 1 96.62 14 PRO B C 1
ATOM 815 O O . PRO B 1 14 ? 11.117 0.774 0.064 1 96.62 14 PRO B O 1
ATOM 818 N N . THR B 1 15 ? 11.891 0.243 -1.909 1 97 15 THR B N 1
ATOM 819 C CA . THR B 1 15 ? 11.359 1.457 -2.52 1 97 15 THR B CA 1
ATOM 820 C C . THR B 1 15 ? 9.953 1.22 -3.061 1 97 15 THR B C 1
ATOM 822 O O . THR B 1 15 ? 9.547 0.074 -3.271 1 97 15 THR B O 1
ATOM 825 N N . LEU B 1 16 ? 9.242 2.318 -3.297 1 98 16 LEU B N 1
ATOM 826 C CA . LEU B 1 16 ? 7.926 2.209 -3.908 1 98 16 LEU B CA 1
ATOM 827 C C . LEU B 1 16 ? 8.016 1.551 -5.281 1 98 16 LEU B C 1
ATOM 829 O O . LEU B 1 16 ? 7.145 0.759 -5.652 1 98 16 LEU B O 1
ATOM 833 N N . ASN B 1 17 ? 9.125 1.805 -5.961 1 97 17 ASN B N 1
ATOM 834 C CA . ASN B 1 17 ? 9.297 1.183 -7.27 1 97 17 ASN B CA 1
ATOM 835 C C . ASN B 1 17 ? 9.344 -0.339 -7.164 1 97 17 ASN B C 1
ATOM 837 O O . ASN B 1 17 ? 8.75 -1.042 -7.984 1 97 17 ASN B O 1
ATOM 841 N N . THR B 1 18 ? 10.039 -0.835 -6.215 1 97.69 18 THR B N 1
ATOM 842 C CA . THR B 1 18 ? 10.141 -2.279 -6.031 1 97.69 18 THR B CA 1
ATOM 843 C C . THR B 1 18 ? 8.805 -2.865 -5.602 1 97.69 18 THR B C 1
ATOM 845 O O . THR B 1 18 ? 8.422 -3.955 -6.035 1 97.69 18 THR B O 1
ATOM 848 N N . ILE B 1 19 ? 8.078 -2.127 -4.746 1 98.62 19 ILE B N 1
ATOM 849 C CA . ILE B 1 19 ? 6.75 -2.551 -4.309 1 98.62 19 ILE B CA 1
ATOM 850 C C . ILE B 1 19 ? 5.824 -2.674 -5.52 1 98.62 19 ILE B C 1
ATOM 852 O O . ILE B 1 19 ? 5.152 -3.691 -5.691 1 98.62 19 ILE B O 1
ATOM 856 N N . LEU B 1 20 ? 5.871 -1.664 -6.371 1 98.31 20 LEU B N 1
ATOM 857 C CA . LEU B 1 20 ? 5.016 -1.646 -7.551 1 98.31 20 LEU B CA 1
ATOM 858 C C . LEU B 1 20 ? 5.375 -2.783 -8.5 1 98.31 20 LEU B C 1
ATOM 860 O O . LEU B 1 20 ? 4.496 -3.379 -9.125 1 98.31 20 LEU B O 1
ATOM 864 N N . MET B 1 21 ? 6.605 -3.066 -8.562 1 98.25 21 MET B N 1
ATOM 865 C CA . MET B 1 21 ? 7.066 -4.176 -9.391 1 98.25 21 MET B CA 1
ATOM 866 C C . MET B 1 21 ? 6.477 -5.496 -8.914 1 98.25 21 MET B C 1
ATOM 868 O O . MET B 1 21 ? 6.008 -6.301 -9.719 1 98.25 21 MET B O 1
ATOM 872 N N . VAL B 1 22 ? 6.461 -5.711 -7.672 1 98.56 22 VAL B N 1
ATOM 873 C CA . VAL B 1 22 ? 5.91 -6.926 -7.082 1 98.56 22 VAL B CA 1
ATOM 874 C C . VAL B 1 22 ? 4.395 -6.961 -7.285 1 98.56 22 VAL B C 1
ATOM 876 O O . VAL B 1 22 ? 3.84 -7.988 -7.684 1 98.56 22 VAL B O 1
ATOM 879 N N . GLU B 1 23 ? 3.764 -5.832 -7.09 1 98.5 23 GLU B N 1
ATOM 880 C CA . GLU B 1 23 ? 2.324 -5.746 -7.316 1 98.5 23 GLU B CA 1
ATOM 881 C C . GLU B 1 23 ? 1.971 -6.098 -8.758 1 98.5 23 GLU B C 1
ATOM 883 O O . GLU B 1 23 ? 1.084 -6.918 -9 1 98.5 23 GLU B O 1
ATOM 888 N N . ASP B 1 24 ? 2.664 -5.465 -9.633 1 97.88 24 ASP B N 1
ATOM 889 C CA . ASP B 1 24 ? 2.396 -5.66 -11.055 1 97.88 24 ASP B CA 1
ATOM 890 C C . ASP B 1 24 ? 2.549 -7.129 -11.445 1 97.88 24 ASP B C 1
ATOM 892 O O . ASP B 1 24 ? 1.729 -7.664 -12.195 1 97.88 24 ASP B O 1
ATOM 896 N N . THR B 1 25 ? 3.561 -7.75 -10.938 1 98.44 25 THR B N 1
ATOM 897 C CA . THR B 1 25 ? 3.834 -9.148 -11.234 1 98.44 25 THR B CA 1
ATOM 898 C C . THR B 1 25 ? 2.717 -10.047 -10.711 1 98.44 25 THR B C 1
ATOM 900 O O . THR B 1 25 ? 2.248 -10.945 -11.414 1 98.44 25 THR B O 1
ATOM 903 N N . LEU B 1 26 ? 2.25 -9.797 -9.508 1 98.06 26 LEU B N 1
ATOM 904 C CA . LEU B 1 26 ? 1.195 -10.602 -8.891 1 98.06 26 LEU B CA 1
ATOM 905 C C . LEU B 1 26 ? -0.144 -10.352 -9.578 1 98.06 26 LEU B C 1
ATOM 907 O O . LEU B 1 26 ? -0.888 -11.297 -9.859 1 98.06 26 LEU B O 1
ATOM 911 N N . GLN B 1 27 ? -0.398 -9.109 -9.891 1 96.69 27 GLN B N 1
ATOM 912 C CA . GLN B 1 27 ? -1.664 -8.719 -10.5 1 96.69 27 GLN B CA 1
ATOM 913 C C . GLN B 1 27 ? -1.807 -9.305 -11.906 1 96.69 27 GLN B C 1
ATOM 915 O O . GLN B 1 27 ? -2.912 -9.641 -12.336 1 96.69 27 GLN B O 1
ATOM 920 N N . ASN B 1 28 ? -0.714 -9.422 -12.531 1 96.56 28 ASN B N 1
ATOM 921 C CA . ASN B 1 28 ? -0.753 -9.836 -13.93 1 96.56 28 ASN B CA 1
ATOM 922 C C . ASN B 1 28 ? -0.369 -11.305 -14.086 1 96.56 28 ASN B C 1
ATOM 924 O O . ASN B 1 28 ? -0.209 -11.797 -15.203 1 96.56 28 ASN B O 1
ATOM 928 N N . SER B 1 29 ? -0.16 -11.914 -12.992 1 96.44 29 SER B N 1
ATOM 929 C CA . SER B 1 29 ? 0.169 -13.336 -13.062 1 96.44 29 SER B CA 1
ATOM 930 C C . SER B 1 29 ? -0.979 -14.141 -13.664 1 96.44 29 SER B C 1
ATOM 932 O O . SER B 1 29 ? -2.145 -13.898 -13.344 1 96.44 29 SER B O 1
ATOM 934 N N . PRO B 1 30 ? -0.721 -15.109 -14.531 1 94.31 30 PRO B N 1
ATOM 935 C CA . PRO B 1 30 ? -1.775 -15.977 -15.062 1 94.31 30 PRO B CA 1
ATOM 936 C C . PRO B 1 30 ? -2.33 -16.938 -14.016 1 94.31 30 PRO B C 1
ATOM 938 O O . PRO B 1 30 ? -3.459 -17.422 -14.156 1 94.31 30 PRO B O 1
ATOM 941 N N . ASP B 1 31 ? -1.511 -17.25 -12.977 1 94.31 31 ASP B N 1
ATOM 942 C CA . ASP B 1 31 ? -1.915 -18.156 -11.906 1 94.31 31 ASP B CA 1
ATOM 943 C C . ASP B 1 31 ? -2.621 -17.406 -10.781 1 94.31 31 ASP B C 1
ATOM 945 O O . ASP B 1 31 ? -2.191 -16.312 -10.391 1 94.31 31 ASP B O 1
ATOM 949 N N . SER B 1 32 ? -3.695 -18.031 -10.289 1 94.62 32 SER B N 1
ATOM 950 C CA . SER B 1 32 ? -4.441 -17.438 -9.188 1 94.62 32 SER B CA 1
ATOM 951 C C . SER B 1 32 ? -3.65 -17.516 -7.883 1 94.62 32 SER B C 1
ATOM 953 O O . SER B 1 32 ? -3.893 -16.75 -6.957 1 94.62 32 SER B O 1
ATOM 955 N N . VAL B 1 33 ? -2.85 -18.484 -7.832 1 97.25 33 VAL B N 1
ATOM 956 C CA . VAL B 1 33 ? -2.002 -18.672 -6.66 1 97.25 33 VAL B CA 1
ATOM 957 C C . VAL B 1 33 ? -0.542 -18.797 -7.09 1 97.25 33 VAL B C 1
ATOM 959 O O . VAL B 1 33 ? -0.221 -19.562 -8.008 1 97.25 33 VAL B O 1
ATOM 962 N N . VAL B 1 34 ? 0.314 -18.031 -6.426 1 98 34 VAL B N 1
ATOM 963 C CA . VAL B 1 34 ? 1.736 -18 -6.75 1 98 34 VAL B CA 1
ATOM 964 C C . VAL B 1 34 ? 2.561 -18.25 -5.492 1 98 34 VAL B C 1
ATOM 966 O O . VAL B 1 34 ? 2.324 -17.641 -4.449 1 98 34 VAL B O 1
ATOM 969 N N . THR B 1 35 ? 3.473 -19.172 -5.555 1 98.12 35 THR B N 1
ATOM 970 C CA . THR B 1 35 ? 4.375 -19.359 -4.422 1 98.12 35 THR B CA 1
ATOM 971 C C . THR B 1 35 ? 5.449 -18.281 -4.398 1 98.12 35 THR B C 1
ATOM 973 O O . THR B 1 35 ? 5.688 -17.609 -5.406 1 98.12 35 THR B O 1
ATOM 976 N N . VAL B 1 36 ? 6.207 -18.172 -3.254 1 97.81 36 VAL B N 1
ATOM 977 C CA . VAL B 1 36 ? 7.293 -17.203 -3.139 1 97.81 36 VAL B CA 1
ATOM 978 C C . VAL B 1 36 ? 8.391 -17.531 -4.152 1 97.81 36 VAL B C 1
ATOM 980 O O . VAL B 1 36 ? 8.938 -16.625 -4.797 1 97.81 36 VAL B O 1
ATOM 983 N N . ALA B 1 37 ? 8.664 -18.797 -4.297 1 97.25 37 ALA B N 1
ATOM 984 C CA . ALA B 1 37 ? 9.688 -19.234 -5.238 1 97.25 37 ALA B CA 1
ATOM 985 C C . ALA B 1 37 ? 9.312 -18.875 -6.672 1 97.25 37 ALA B C 1
ATOM 987 O O . ALA B 1 37 ? 10.148 -18.359 -7.422 1 97.25 37 ALA B O 1
ATOM 988 N N . GLU B 1 38 ? 8.07 -19.109 -7.031 1 98.06 38 GLU B N 1
ATOM 989 C CA . GLU B 1 38 ? 7.59 -18.75 -8.367 1 98.06 38 GLU B CA 1
ATOM 990 C C . GLU B 1 38 ? 7.633 -17.25 -8.586 1 98.06 38 GLU B C 1
ATOM 992 O O . GLU B 1 38 ? 8.047 -16.781 -9.656 1 98.06 38 GLU B O 1
ATOM 997 N N . LEU B 1 39 ? 7.219 -16.516 -7.605 1 98.5 39 LEU B N 1
ATOM 998 C CA . LEU B 1 39 ? 7.227 -15.055 -7.699 1 98.5 39 LEU B CA 1
ATOM 999 C C . LEU B 1 39 ? 8.641 -14.539 -7.957 1 98.5 39 LEU B C 1
ATOM 1001 O O . LEU B 1 39 ? 8.844 -13.695 -8.836 1 98.5 39 LEU B O 1
ATOM 1005 N N . LYS B 1 40 ? 9.594 -15.039 -7.293 1 97.94 40 LYS B N 1
ATOM 1006 C CA . LYS B 1 40 ? 10.984 -14.633 -7.449 1 97.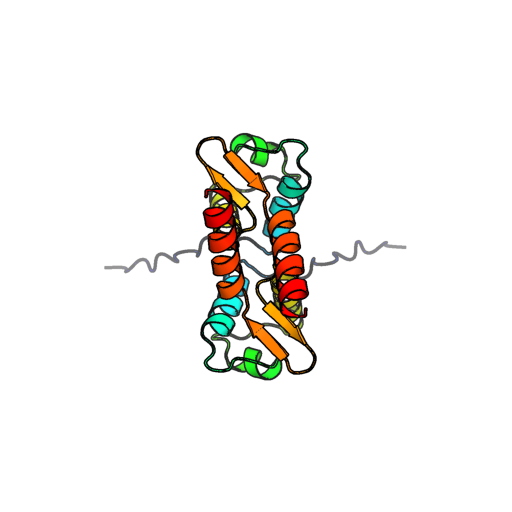94 40 LYS B CA 1
ATOM 1007 C C . LYS B 1 40 ? 11.461 -14.844 -8.883 1 97.94 40 LYS B C 1
ATOM 1009 O O . LYS B 1 40 ? 12.203 -14.016 -9.43 1 97.94 40 LYS B O 1
ATOM 1014 N N . LYS B 1 41 ? 10.938 -15.828 -9.445 1 97.44 41 LYS B N 1
ATOM 1015 C CA . LYS B 1 41 ? 11.336 -16.156 -10.812 1 97.44 41 LYS B CA 1
ATOM 1016 C C . LYS B 1 41 ? 10.633 -15.242 -11.812 1 97.44 41 LYS B C 1
ATOM 1018 O O . LYS B 1 41 ? 11.172 -14.961 -12.883 1 97.44 41 LYS B O 1
ATOM 1023 N N . MET B 1 42 ? 9.5 -14.828 -11.461 1 97.81 42 MET B N 1
ATOM 1024 C CA . MET B 1 42 ? 8.672 -14.047 -12.375 1 97.81 42 MET B CA 1
ATOM 1025 C C . MET B 1 42 ? 9.094 -12.578 -12.375 1 97.81 42 MET B C 1
ATOM 1027 O O . MET B 1 42 ? 8.75 -11.828 -13.289 1 97.81 42 MET B O 1
ATOM 1031 N N . LEU B 1 43 ? 9.773 -12.141 -11.391 1 98.31 43 LEU B N 1
ATOM 1032 C CA . LEU B 1 43 ? 10.148 -10.734 -11.273 1 98.31 43 LEU B CA 1
ATOM 1033 C C . LEU B 1 43 ? 11.133 -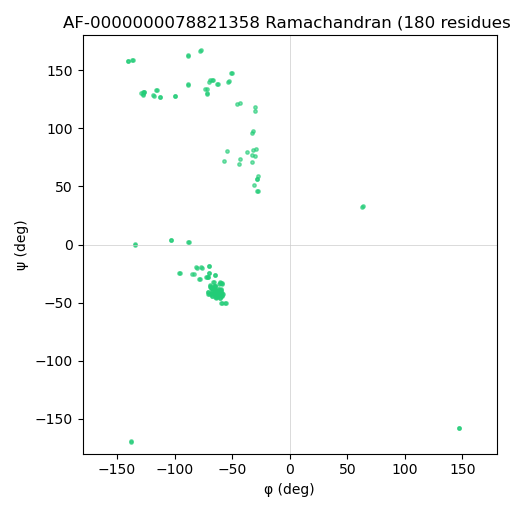10.344 -12.375 1 98.31 43 LEU B C 1
ATOM 1035 O O . LEU B 1 43 ? 12.039 -11.117 -12.703 1 98.31 43 LEU B O 1
ATOM 1039 N N . PRO B 1 44 ? 10.953 -9.094 -12.898 1 97.88 44 PRO B N 1
ATOM 1040 C CA . PRO B 1 44 ? 11.836 -8.656 -13.984 1 97.88 44 PRO B CA 1
ATOM 1041 C C . PRO B 1 44 ? 13.266 -8.398 -13.516 1 97.88 44 PRO B C 1
ATOM 1043 O O . PRO B 1 44 ? 14.18 -8.297 -14.336 1 97.88 44 PRO B O 1
ATOM 1046 N N . ARG B 1 45 ? 13.438 -8.219 -12.203 1 96.94 45 ARG B N 1
ATOM 1047 C CA . ARG B 1 45 ? 14.766 -8.141 -11.609 1 96.94 45 ARG B CA 1
ATOM 1048 C C . ARG B 1 45 ? 14.82 -8.867 -10.273 1 96.94 45 ARG B C 1
ATOM 1050 O O . ARG B 1 45 ? 13.797 -9.008 -9.602 1 96.94 45 ARG B O 1
ATOM 1057 N N . GLN B 1 46 ? 16.031 -9.203 -9.961 1 96.44 46 GLN B N 1
ATOM 1058 C CA . GLN B 1 46 ? 16.203 -9.922 -8.711 1 96.44 46 GLN B CA 1
ATOM 1059 C C . GLN B 1 46 ? 15.93 -9.023 -7.508 1 96.44 46 GLN B C 1
ATOM 1061 O O . GLN B 1 46 ? 16.312 -7.855 -7.5 1 96.44 46 GLN B O 1
ATOM 1066 N N . VAL B 1 47 ? 15.289 -9.617 -6.512 1 96.69 47 VAL B N 1
ATOM 1067 C CA . VAL B 1 47 ? 15.008 -8.977 -5.23 1 96.69 47 VAL B CA 1
ATOM 1068 C C . VAL B 1 47 ? 15.477 -9.883 -4.09 1 96.69 47 VAL B C 1
ATOM 1070 O O . VAL B 1 47 ? 15.188 -11.078 -4.082 1 96.69 47 VAL B O 1
ATOM 1073 N N . ASN B 1 48 ? 16.188 -9.25 -3.254 1 95.81 48 ASN B N 1
ATOM 1074 C CA . ASN B 1 48 ? 16.594 -9.977 -2.057 1 95.81 48 ASN B CA 1
ATOM 1075 C C . ASN B 1 48 ? 15.398 -10.594 -1.348 1 95.81 48 ASN B C 1
ATOM 1077 O O . ASN B 1 48 ? 14.344 -9.961 -1.234 1 95.81 48 ASN B O 1
ATOM 1081 N N . HIS B 1 49 ? 15.648 -11.844 -0.839 1 96.56 49 HIS B N 1
ATOM 1082 C CA . HIS B 1 49 ? 14.57 -12.578 -0.192 1 96.56 49 HIS B CA 1
ATOM 1083 C C . HIS B 1 49 ? 13.961 -11.773 0.949 1 96.56 49 HIS B C 1
ATOM 1085 O O . HIS B 1 49 ? 12.734 -11.633 1.029 1 96.56 49 HIS B O 1
ATOM 1091 N N . ASN B 1 50 ? 14.773 -11.281 1.799 1 96.44 50 ASN B N 1
ATOM 1092 C CA . ASN B 1 50 ? 14.273 -10.531 2.945 1 96.44 50 ASN B CA 1
ATOM 1093 C C . ASN B 1 50 ? 13.477 -9.305 2.51 1 96.44 50 ASN B C 1
ATOM 1095 O O . ASN B 1 50 ? 12.438 -9 3.096 1 96.44 50 ASN B O 1
ATOM 1099 N N . THR B 1 51 ? 13.93 -8.648 1.48 1 97.38 51 THR B N 1
ATOM 1100 C CA . THR B 1 51 ? 13.219 -7.496 0.929 1 97.38 51 THR B CA 1
ATOM 1101 C C . THR B 1 51 ? 11.852 -7.91 0.392 1 97.38 51 THR B C 1
ATOM 1103 O O . THR B 1 51 ? 10.852 -7.23 0.628 1 97.38 51 THR B O 1
ATOM 1106 N N . LEU B 1 52 ? 11.82 -9.047 -0.301 1 98.25 52 LEU B N 1
ATOM 1107 C CA . LEU B 1 52 ? 10.57 -9.547 -0.857 1 98.25 52 LEU B CA 1
ATOM 1108 C C . LEU B 1 52 ? 9.57 -9.875 0.251 1 98.25 52 LEU B C 1
ATOM 1110 O O . LEU B 1 52 ? 8.391 -9.547 0.148 1 98.25 52 LEU B O 1
ATOM 1114 N N . MET B 1 53 ? 10.062 -10.445 1.288 1 97.88 53 MET B N 1
ATOM 1115 C CA . MET B 1 53 ? 9.18 -10.805 2.396 1 97.88 53 MET B CA 1
ATOM 1116 C C . MET B 1 53 ? 8.586 -9.555 3.041 1 97.88 53 MET B C 1
ATOM 1118 O O . MET B 1 53 ? 7.414 -9.539 3.414 1 97.88 53 MET B O 1
ATOM 1122 N N . VAL B 1 54 ? 9.398 -8.555 3.195 1 98.19 54 VAL B N 1
ATOM 1123 C CA . VAL B 1 54 ? 8.93 -7.293 3.752 1 98.19 54 VAL B CA 1
ATOM 1124 C C . VAL B 1 54 ? 7.828 -6.711 2.863 1 98.19 54 VAL B C 1
ATOM 1126 O O . VAL B 1 54 ? 6.805 -6.234 3.361 1 98.19 54 VAL B O 1
ATOM 1129 N N . ILE B 1 55 ? 8.039 -6.762 1.604 1 98.62 55 ILE B N 1
ATOM 1130 C CA . ILE B 1 55 ? 7.062 -6.246 0.652 1 98.62 55 ILE B CA 1
ATOM 1131 C C . ILE B 1 55 ? 5.773 -7.055 0.746 1 98.62 55 ILE B C 1
ATOM 1133 O O . ILE B 1 55 ? 4.68 -6.488 0.803 1 98.62 55 ILE B O 1
ATOM 1137 N N . LEU B 1 56 ? 5.879 -8.359 0.786 1 98.5 56 LEU B N 1
ATOM 1138 C CA . LEU B 1 56 ? 4.703 -9.227 0.827 1 98.5 56 LEU B CA 1
ATOM 1139 C C . LEU B 1 56 ? 3.918 -9.016 2.117 1 98.5 56 LEU B C 1
ATOM 1141 O O . LEU B 1 56 ? 2.686 -9.023 2.107 1 98.5 56 LEU B O 1
ATOM 1145 N N . ASP B 1 57 ? 4.598 -8.852 3.156 1 98 57 ASP B N 1
ATOM 1146 C CA . ASP B 1 57 ? 3.941 -8.539 4.422 1 98 57 ASP B CA 1
ATOM 1147 C C . ASP B 1 57 ? 3.145 -7.242 4.32 1 98 57 ASP B C 1
ATOM 1149 O O . ASP B 1 57 ? 1.99 -7.18 4.75 1 98 57 ASP B O 1
ATOM 1153 N N . TYR B 1 58 ? 3.705 -6.23 3.725 1 98.06 58 TYR B N 1
ATOM 1154 C CA . TYR B 1 58 ? 3.041 -4.945 3.553 1 98.06 58 TYR B CA 1
ATOM 1155 C C . TYR B 1 58 ? 1.796 -5.086 2.686 1 98.06 58 TYR B C 1
ATOM 1157 O O . TYR B 1 58 ? 0.747 -4.52 2.996 1 98.06 58 TYR B O 1
ATOM 1165 N N . LEU B 1 59 ? 1.941 -5.805 1.638 1 97.75 59 LEU B N 1
ATOM 1166 C CA . LEU B 1 59 ? 0.814 -5.984 0.73 1 97.75 59 LEU B CA 1
ATOM 1167 C C . LEU B 1 59 ? -0.311 -6.758 1.409 1 97.75 59 LEU B C 1
ATOM 1169 O O . LEU B 1 59 ? -1.49 -6.5 1.154 1 97.75 59 LEU B O 1
ATOM 1173 N N . GLU B 1 60 ? 0.092 -7.684 2.232 1 96 60 GLU B N 1
ATOM 1174 C CA . GLU B 1 60 ? -0.92 -8.438 2.971 1 96 60 GLU B CA 1
ATOM 1175 C C . GLU B 1 60 ? -1.642 -7.543 3.979 1 96 60 GLU B C 1
ATOM 1177 O O . GLU B 1 60 ? -2.871 -7.555 4.055 1 96 60 GLU B O 1
ATOM 1182 N N . GLN B 1 61 ? -0.932 -6.77 4.664 1 93.69 61 GLN B N 1
ATOM 1183 C CA . GLN B 1 61 ? -1.523 -5.844 5.625 1 93.69 61 GLN B CA 1
ATOM 1184 C C . GLN B 1 61 ? -2.387 -4.801 4.926 1 93.69 61 GLN B C 1
ATOM 1186 O O . GLN B 1 61 ? -3.316 -4.254 5.523 1 93.69 61 GLN B O 1
ATOM 1191 N N . SER B 1 62 ? -2.055 -4.555 3.682 1 94 62 SER B N 1
ATOM 1192 C CA . SER B 1 62 ? -2.797 -3.582 2.883 1 94 62 SER B CA 1
ATOM 1193 C C . SER B 1 62 ? -3.984 -4.234 2.182 1 94 62 SER B C 1
ATOM 1195 O O . SER B 1 62 ? -4.641 -3.605 1.349 1 94 62 SER B O 1
ATOM 1197 N N . ASN B 1 63 ? -4.172 -5.441 2.416 1 91.12 63 ASN B N 1
ATOM 1198 C CA . ASN B 1 63 ? -5.281 -6.207 1.855 1 91.12 63 ASN B CA 1
ATOM 1199 C C . ASN B 1 63 ? -5.199 -6.277 0.333 1 91.12 63 ASN B C 1
ATOM 1201 O O . ASN B 1 63 ? -6.227 -6.254 -0.349 1 91.12 63 ASN B O 1
ATOM 1205 N N . LYS B 1 64 ? -4.012 -6.281 -0.127 1 94.62 64 LYS B N 1
ATOM 1206 C CA . LYS B 1 64 ? -3.85 -6.418 -1.572 1 94.62 64 LYS B CA 1
ATOM 1207 C C . LYS B 1 64 ? -3.617 -7.871 -1.966 1 94.62 64 LYS B C 1
ATOM 1209 O O . LYS B 1 64 ? -3.893 -8.266 -3.102 1 94.62 64 LYS B O 1
ATOM 1214 N N . ILE B 1 65 ? -3.104 -8.586 -0.998 1 95.69 65 ILE B N 1
ATOM 1215 C CA . ILE B 1 65 ? -2.885 -10.008 -1.228 1 95.69 65 ILE B CA 1
ATOM 1216 C C . ILE B 1 65 ? -3.35 -10.805 -0.009 1 95.69 65 ILE B C 1
ATOM 1218 O O . ILE B 1 65 ? -3.547 -10.242 1.069 1 95.69 65 ILE B O 1
ATOM 1222 N N . ALA B 1 66 ? -3.602 -12.039 -0.229 1 94.19 66 ALA B N 1
ATOM 1223 C CA . ALA B 1 66 ? -3.781 -13.031 0.824 1 94.19 66 ALA B CA 1
ATOM 1224 C C . ALA B 1 66 ? -2.691 -14.102 0.763 1 94.19 66 ALA B C 1
ATOM 1226 O O . ALA B 1 66 ? -2.365 -14.602 -0.315 1 94.19 66 ALA B O 1
ATOM 1227 N N . VAL B 1 67 ? -2.17 -14.359 1.891 1 95.5 67 VAL B N 1
ATOM 1228 C CA . VAL B 1 67 ? -1.123 -15.375 1.97 1 95.5 67 VAL B CA 1
ATOM 1229 C C . VAL B 1 67 ? -1.634 -16.578 2.746 1 95.5 67 VAL B C 1
ATOM 1231 O O . VAL B 1 67 ? -2.164 -16.438 3.852 1 95.5 67 VAL B O 1
ATOM 1234 N N . GLY B 1 68 ? -1.477 -17.672 2.088 1 94.25 68 GLY B N 1
ATOM 1235 C CA . GLY B 1 68 ? -1.875 -18.922 2.723 1 94.25 68 GLY B CA 1
ATOM 1236 C C . GLY B 1 68 ? -0.889 -20.047 2.494 1 94.25 68 GLY B C 1
ATOM 1237 O O . GLY B 1 68 ? 0.236 -19.812 2.045 1 94.25 68 GLY B O 1
ATOM 1238 N N . LEU B 1 69 ? -1.328 -21.234 2.877 1 94.19 69 LEU B N 1
ATOM 1239 C CA . LEU B 1 69 ? -0.487 -22.422 2.771 1 94.19 69 LEU B CA 1
ATOM 1240 C C . LEU B 1 69 ? -0.103 -22.688 1.321 1 94.19 69 LEU B C 1
ATOM 1242 O O . LEU B 1 69 ? 1.005 -23.156 1.043 1 94.19 69 LEU B O 1
ATOM 1246 N N . ARG B 1 70 ? -1.022 -22.359 0.379 1 95.31 70 ARG B N 1
ATOM 1247 C CA . ARG B 1 70 ? -0.795 -22.688 -1.026 1 95.31 70 ARG B CA 1
ATOM 1248 C C . ARG B 1 70 ? 0.049 -21.609 -1.702 1 95.31 70 ARG B C 1
ATOM 1250 O O . ARG B 1 70 ? 0.631 -21.844 -2.764 1 95.31 70 ARG B O 1
ATOM 1257 N N . GLY B 1 71 ? -0.038 -20.391 -1.124 1 97.88 71 GLY B N 1
ATOM 1258 C CA . GLY B 1 71 ? 0.728 -19.312 -1.738 1 97.88 71 GLY B CA 1
ATOM 1259 C C . GLY B 1 71 ? 0.057 -17.969 -1.618 1 97.88 71 GLY B C 1
ATOM 1260 O O . GLY B 1 71 ? -0.69 -17.719 -0.669 1 97.88 71 GLY B O 1
ATOM 1261 N N . ILE B 1 72 ? 0.485 -17.141 -2.523 1 98.19 72 ILE B N 1
ATOM 1262 C CA . ILE B 1 72 ? 0.068 -15.75 -2.551 1 98.19 72 ILE B CA 1
ATOM 1263 C C . ILE B 1 72 ? -1.034 -15.562 -3.59 1 98.19 72 ILE B C 1
ATOM 1265 O O . ILE B 1 72 ? -0.912 -16.031 -4.727 1 98.19 72 ILE B O 1
A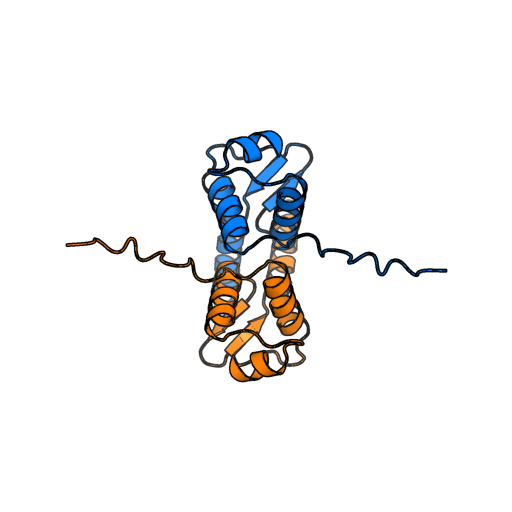TOM 1269 N N . THR B 1 73 ? -2.15 -14.961 -3.209 1 96.69 73 THR B N 1
ATOM 1270 C CA . THR B 1 73 ? -3.246 -14.633 -4.113 1 96.69 73 THR B CA 1
ATOM 1271 C C . THR B 1 73 ? -3.482 -13.125 -4.152 1 96.69 73 THR B C 1
ATOM 1273 O O . THR B 1 73 ? -3.562 -12.477 -3.109 1 96.69 73 THR B O 1
ATOM 1276 N N . TRP B 1 74 ? -3.52 -12.57 -5.328 1 95.62 74 TRP B N 1
ATOM 1277 C CA . TRP B 1 74 ? -3.887 -11.164 -5.5 1 95.62 74 TRP B CA 1
ATOM 1278 C C . TRP B 1 74 ? -5.379 -10.961 -5.258 1 95.62 74 TRP B C 1
ATOM 1280 O O . TRP B 1 74 ? -6.211 -11.625 -5.879 1 95.62 74 TRP B O 1
ATOM 1290 N N . ILE B 1 75 ? -5.805 -9.953 -4.402 1 91.44 75 ILE B N 1
ATOM 1291 C CA . ILE B 1 75 ? -7.215 -9.812 -4.055 1 91.44 75 ILE B CA 1
ATOM 1292 C C . ILE B 1 75 ? -7.629 -8.344 -4.145 1 91.44 75 ILE B C 1
ATOM 1294 O O . ILE B 1 75 ? -8.773 -8 -3.85 1 91.44 75 ILE B O 1
ATOM 1298 N N . HIS B 1 76 ? -6.805 -7.461 -4.477 1 89.56 76 HIS B N 1
ATOM 1299 C CA . HIS B 1 76 ? -7.062 -6.023 -4.477 1 89.56 76 HIS B CA 1
ATOM 1300 C C . HIS B 1 76 ? -8.219 -5.672 -5.402 1 89.56 76 HIS B C 1
ATOM 1302 O O . HIS B 1 76 ? -9.062 -4.836 -5.059 1 89.56 76 HIS B O 1
ATOM 1308 N N . SER B 1 77 ? -8.328 -6.227 -6.562 1 78.94 77 SER B N 1
ATOM 1309 C CA . SER B 1 77 ? -9.406 -5.957 -7.508 1 78.94 77 SER B CA 1
ATOM 1310 C C . SER B 1 77 ? -10.773 -6.289 -6.902 1 78.94 77 SER B C 1
ATOM 1312 O O . SER B 1 77 ? -11.734 -5.551 -7.098 1 78.94 77 SER B O 1
ATOM 1314 N N . ARG B 1 78 ? -10.844 -7.285 -6.188 1 68.56 78 ARG B N 1
ATOM 1315 C CA . ARG B 1 78 ? -12.078 -7.707 -5.531 1 68.56 78 ARG B CA 1
ATOM 1316 C C . ARG B 1 78 ? -12.516 -6.68 -4.492 1 68.56 78 ARG B C 1
ATOM 1318 O O . ARG B 1 78 ? -13.703 -6.355 -4.398 1 68.56 78 ARG B O 1
ATOM 1325 N N . ASN B 1 79 ? -11.625 -6.219 -3.865 1 70.44 79 ASN B N 1
ATOM 1326 C CA . ASN B 1 79 ? -11.898 -5.25 -2.809 1 70.44 79 ASN B CA 1
ATOM 1327 C C . ASN B 1 79 ? -12.414 -3.93 -3.377 1 70.44 79 ASN B C 1
ATOM 1329 O O . ASN B 1 79 ? -13.297 -3.303 -2.795 1 70.44 79 ASN B O 1
ATOM 1333 N N . GLU B 1 80 ? -11.852 -3.617 -4.484 1 73.38 80 GLU B N 1
ATOM 1334 C CA . GLU B 1 80 ? -12.305 -2.389 -5.133 1 73.38 80 GLU B CA 1
ATOM 1335 C C . GLU B 1 80 ? -13.758 -2.5 -5.578 1 73.38 80 GLU B C 1
ATOM 1337 O O . GLU B 1 80 ? -14.539 -1.563 -5.402 1 73.38 80 GLU B O 1
ATOM 1342 N N . ASN B 1 8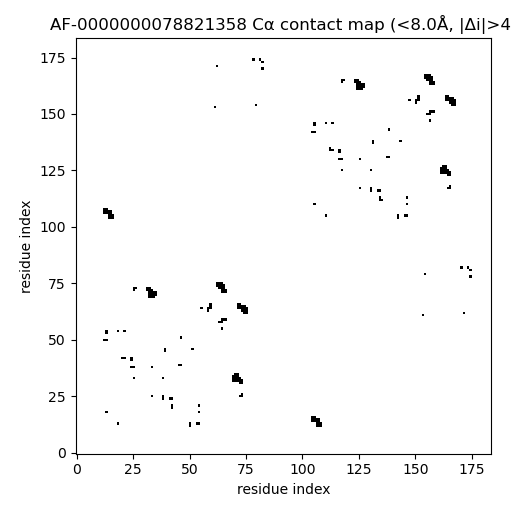1 ? -14.039 -3.602 -6.09 1 72.56 81 ASN B N 1
ATOM 1343 C CA . ASN B 1 81 ? -15.406 -3.838 -6.547 1 72.56 81 ASN B CA 1
ATOM 1344 C C . ASN B 1 81 ? -16.391 -3.848 -5.387 1 72.56 81 ASN B C 1
ATOM 1346 O O . ASN B 1 81 ? -17.5 -3.311 -5.496 1 72.56 81 ASN B O 1
ATOM 1350 N N . LEU B 1 82 ? -16.016 -4.445 -4.355 1 70.19 82 LEU B N 1
ATOM 1351 C CA . LEU B 1 82 ? -16.859 -4.492 -3.164 1 70.19 82 LEU B CA 1
ATOM 1352 C C . LEU B 1 82 ? -17.094 -3.094 -2.6 1 70.19 82 LEU B C 1
ATOM 1354 O O . LEU B 1 82 ? -18.203 -2.742 -2.236 1 70.19 82 LEU B O 1
ATOM 1358 N N . ARG B 1 83 ? -16.094 -2.369 -2.609 1 72.19 83 ARG B N 1
ATOM 1359 C CA . ARG B 1 83 ? -16.203 -1.005 -2.102 1 72.19 83 ARG B CA 1
ATOM 1360 C C . ARG B 1 83 ? -17.141 -0.171 -2.955 1 72.19 83 ARG B C 1
ATOM 1362 O O . ARG B 1 83 ? -17.969 0.575 -2.426 1 72.19 83 ARG B O 1
ATOM 1369 N N . LYS B 1 84 ? -16.984 -0.333 -4.188 1 74 84 LYS B N 1
ATOM 1370 C CA . LYS B 1 84 ? -17.859 0.397 -5.094 1 74 84 LYS B CA 1
ATOM 1371 C C . LYS B 1 84 ? -19.312 -0.013 -4.895 1 74 84 LYS B C 1
ATOM 1373 O O . LYS B 1 84 ? -20.219 0.83 -4.934 1 74 84 LYS B O 1
ATOM 1378 N N . ALA B 1 85 ? -19.469 -1.273 -4.656 1 69.69 85 ALA B N 1
ATOM 1379 C CA . ALA B 1 85 ? -20.812 -1.797 -4.461 1 69.69 85 ALA B CA 1
ATOM 1380 C C . ALA B 1 85 ? -21.422 -1.262 -3.174 1 69.69 85 ALA B C 1
ATOM 1382 O O . ALA B 1 85 ? -22.609 -0.901 -3.145 1 69.69 85 ALA B O 1
ATOM 1383 N N . VAL B 1 86 ? -20.703 -1.185 -2.189 1 66.88 86 VAL B N 1
ATOM 1384 C CA . VAL B 1 86 ? -21.172 -0.716 -0.89 1 66.88 86 VAL B CA 1
ATOM 1385 C C . VAL B 1 86 ? -21.453 0.784 -0.952 1 66.88 86 VAL B C 1
ATOM 1387 O O . VAL B 1 86 ? -22.484 1.251 -0.449 1 66.88 86 VAL B O 1
ATOM 1390 N N . VAL B 1 87 ? -20.578 1.472 -1.574 1 65.31 87 VAL B N 1
ATOM 1391 C CA . VAL B 1 87 ? -20.766 2.916 -1.688 1 65.31 87 VAL B CA 1
ATOM 1392 C C . VAL B 1 87 ? -22 3.219 -2.521 1 65.31 87 VAL B C 1
ATOM 1394 O O . VAL B 1 87 ? -22.781 4.117 -2.186 1 65.31 87 VAL B O 1
ATOM 1397 N N . GLN B 1 88 ? -22.188 2.465 -3.551 1 66.44 88 GLN B N 1
ATOM 1398 C CA . GLN B 1 88 ? -23.375 2.627 -4.387 1 66.44 88 GLN B CA 1
ATOM 1399 C C . GLN B 1 88 ? -24.641 2.238 -3.627 1 66.44 88 GLN B C 1
ATOM 1401 O O . GLN B 1 88 ? -25.688 2.85 -3.812 1 66.44 88 GLN B O 1
ATOM 1406 N N . GLY B 1 89 ? -24.422 1.191 -2.832 1 58.56 89 GLY B N 1
ATOM 1407 C CA . GLY B 1 89 ? -25.547 0.768 -2.031 1 58.56 89 GLY B CA 1
ATOM 1408 C C . GLY B 1 89 ? -25.906 1.75 -0.932 1 58.56 89 GLY B C 1
ATOM 1409 O O . GLY B 1 89 ? -27.078 1.889 -0.569 1 58.56 89 GLY B O 1
ATOM 1410 N N . LEU B 1 90 ? -24.969 2.328 -0.411 1 56.44 90 LEU B N 1
ATOM 1411 C CA . LEU B 1 90 ? -25.234 3.334 0.609 1 56.44 90 LEU B CA 1
ATOM 1412 C C . LEU B 1 90 ? -25.828 4.594 -0.015 1 56.44 90 LEU B C 1
ATOM 1414 O O . LEU B 1 90 ? -26.531 5.359 0.66 1 56.44 90 LEU B O 1
ATOM 1418 N N . GLU B 1 91 ? -25.5 4.801 -1.205 1 53.47 91 GLU B N 1
ATOM 1419 C CA . GLU B 1 91 ? -26.078 5.953 -1.884 1 53.47 91 GLU B CA 1
ATOM 1420 C C . GLU B 1 91 ? -27.516 5.68 -2.295 1 53.47 91 GLU B C 1
ATOM 1422 O O . GLU B 1 91 ? -28.297 6.613 -2.516 1 53.47 91 GLU B O 1
ATOM 1427 N N . LEU B 1 92 ? -27.844 4.449 -2.355 1 44.12 92 LEU B N 1
ATOM 1428 C CA . LEU B 1 92 ? -29.234 4.164 -2.65 1 44.12 92 LEU B CA 1
ATOM 1429 C C . LEU B 1 92 ? -30.062 4.121 -1.371 1 44.12 92 LEU B C 1
ATOM 1431 O O . LEU B 1 92 ? -29.547 3.793 -0.301 1 44.12 92 LEU B O 1
#

Secondary structure (DSSP, 8-state):
------------PPBHHHHHHHHHHHHT-SSSSB-HHHHHHHSSS---HHHHHHHHHHHHHTTSEEE-SS-EEE-HHHHHHHHHHHHHHHH-/------------PPBHHHHHHHHHHHHT-SSSSB-HHHHHHHSSS---HHHHHHHHHHHHHTTSEEE-SS-EEE-HHHHHHHHHHHHHHHH-